Protein AF-A0A918GMW7-F1 (afdb_monomer_lite)

Structure (mmCIF, N/CA/C/O backbone):
data_AF-A0A918GMW7-F1
#
_entry.id   AF-A0A918GMW7-F1
#
loop_
_atom_site.group_PDB
_atom_site.id
_atom_site.type_symbol
_atom_site.label_atom_id
_atom_site.label_alt_id
_atom_site.label_comp_id
_atom_site.label_asym_id
_atom_site.label_entity_id
_atom_site.label_seq_id
_atom_site.pdbx_PDB_ins_code
_atom_site.Cartn_x
_atom_site.Cartn_y
_atom_site.Cartn_z
_atom_site.occupancy
_atom_site.B_iso_or_equiv
_atom_site.auth_seq_id
_atom_site.auth_comp_id
_atom_site.auth_asym_id
_atom_site.auth_atom_id
_atom_site.pdbx_PDB_model_num
ATOM 1 N N . MET A 1 1 ? 16.443 -12.292 -29.300 1.00 32.78 1 MET A N 1
ATOM 2 C CA . MET A 1 1 ? 17.347 -11.640 -28.331 1.00 32.78 1 MET A CA 1
ATOM 3 C C . MET A 1 1 ? 16.505 -10.695 -27.496 1.00 32.78 1 MET A C 1
ATOM 5 O O . MET A 1 1 ? 16.016 -9.716 -28.036 1.00 32.78 1 MET A O 1
ATOM 9 N N . ILE A 1 2 ? 16.241 -11.036 -26.237 1.00 45.41 2 ILE A N 1
ATOM 10 C CA . ILE A 1 2 ? 15.561 -10.145 -25.292 1.00 45.41 2 ILE A CA 1
ATOM 11 C C . ILE A 1 2 ? 16.644 -9.546 -24.405 1.00 45.41 2 ILE A C 1
ATOM 13 O O . ILE A 1 2 ? 17.175 -10.253 -23.569 1.00 45.41 2 ILE A O 1
ATOM 17 N N . ASN A 1 3 ? 17.062 -8.309 -24.660 1.00 48.91 3 ASN A N 1
ATOM 18 C CA . ASN A 1 3 ? 17.877 -7.530 -23.728 1.00 48.91 3 ASN A CA 1
ATOM 19 C C . ASN A 1 3 ? 17.887 -6.067 -24.171 1.00 48.91 3 ASN A C 1
ATOM 21 O O . ASN A 1 3 ? 18.271 -5.775 -25.300 1.00 48.91 3 ASN A O 1
ATOM 25 N N . GLY A 1 4 ? 17.516 -5.172 -23.254 1.00 39.53 4 GLY A N 1
ATOM 26 C CA . GLY A 1 4 ? 17.832 -3.749 -23.361 1.00 39.53 4 GLY A CA 1
ATOM 27 C C . GLY A 1 4 ? 16.648 -2.808 -23.187 1.00 39.53 4 GLY A C 1
ATOM 28 O O . GLY A 1 4 ? 16.339 -2.055 -24.101 1.00 39.53 4 GLY A O 1
ATOM 29 N N . PHE A 1 5 ? 16.026 -2.774 -22.004 1.00 46.19 5 PHE A N 1
ATOM 30 C CA . PHE A 1 5 ? 15.316 -1.562 -21.580 1.00 46.19 5 PHE A CA 1
ATOM 31 C C . PHE A 1 5 ? 16.372 -0.540 -21.133 1.00 46.19 5 PHE A C 1
ATOM 33 O O . PHE A 1 5 ? 16.574 -0.307 -19.947 1.00 46.19 5 PHE A O 1
ATOM 40 N N . ALA A 1 6 ? 17.123 0.007 -22.091 1.00 49.09 6 ALA A N 1
ATOM 41 C CA . ALA A 1 6 ? 17.979 1.165 -21.864 1.00 49.09 6 ALA A CA 1
ATOM 42 C C . ALA A 1 6 ? 17.114 2.425 -22.004 1.00 49.09 6 ALA A C 1
ATOM 44 O O . ALA A 1 6 ? 17.269 3.213 -22.932 1.00 49.09 6 ALA A O 1
ATOM 45 N N . GLY A 1 7 ? 16.130 2.562 -21.113 1.00 56.88 7 GLY A N 1
ATOM 46 C CA . GLY A 1 7 ? 15.503 3.854 -20.881 1.00 56.88 7 GLY A CA 1
ATOM 47 C C . GLY A 1 7 ? 16.542 4.751 -20.222 1.00 56.88 7 GLY A C 1
ATOM 48 O O . GLY A 1 7 ? 17.251 4.308 -19.319 1.00 56.88 7 GLY A O 1
ATOM 49 N N . THR A 1 8 ? 16.659 5.994 -20.679 1.00 73.81 8 THR A N 1
ATOM 50 C CA . THR A 1 8 ? 17.361 7.040 -19.927 1.00 73.81 8 THR A CA 1
ATOM 51 C C . THR A 1 8 ? 16.866 7.032 -18.473 1.00 73.81 8 THR A C 1
ATOM 53 O O . THR A 1 8 ? 15.729 6.633 -18.217 1.00 73.81 8 THR A O 1
ATOM 56 N N . GLU A 1 9 ? 17.683 7.449 -17.501 1.00 73.56 9 GLU A N 1
ATOM 57 C CA . GLU A 1 9 ? 17.291 7.418 -16.074 1.00 73.56 9 GLU A CA 1
ATOM 58 C C . GLU A 1 9 ? 15.928 8.096 -15.833 1.00 73.56 9 GLU A C 1
ATOM 60 O O . GLU A 1 9 ? 15.125 7.624 -15.029 1.00 73.56 9 GLU A O 1
ATOM 65 N N . SER A 1 10 ? 15.621 9.126 -16.630 1.00 77.12 10 SER A N 1
ATOM 66 C CA . SER A 1 10 ? 14.313 9.787 -16.679 1.00 77.12 10 SER A CA 1
ATOM 67 C C . SER A 1 10 ? 13.168 8.856 -17.095 1.00 77.12 10 SER A C 1
ATOM 69 O O . SER A 1 10 ? 12.148 8.797 -16.417 1.00 77.12 10 SER A O 1
ATOM 71 N N . ALA A 1 11 ? 13.327 8.088 -18.177 1.00 80.19 11 ALA A N 1
ATOM 72 C CA . ALA A 1 11 ? 12.298 7.164 -18.653 1.00 80.19 11 ALA A CA 1
ATOM 73 C C . ALA A 1 11 ? 12.047 6.014 -17.661 1.00 80.19 11 ALA A C 1
ATOM 75 O O . ALA A 1 11 ? 10.921 5.537 -17.526 1.00 80.19 11 ALA A O 1
ATOM 76 N N . ALA A 1 12 ? 13.084 5.575 -16.939 1.00 82.50 12 ALA A N 1
ATOM 77 C CA . ALA A 1 12 ? 12.933 4.584 -15.877 1.00 82.50 12 ALA A CA 1
ATOM 78 C C . ALA A 1 12 ? 12.160 5.147 -14.669 1.00 82.50 12 ALA A C 1
ATOM 80 O O . ALA A 1 12 ? 11.311 4.449 -14.111 1.00 82.50 12 ALA A O 1
ATOM 81 N N . ALA A 1 13 ? 12.418 6.404 -14.292 1.00 84.88 13 ALA A N 1
ATOM 82 C CA . ALA A 1 13 ? 11.706 7.080 -13.210 1.00 84.88 13 ALA A CA 1
ATOM 83 C C . ALA A 1 13 ? 10.221 7.293 -13.544 1.00 84.88 13 ALA A C 1
ATOM 85 O O . ALA A 1 13 ? 9.355 6.961 -12.736 1.00 84.88 13 ALA A O 1
ATOM 86 N N . GLU A 1 14 ? 9.917 7.761 -14.756 1.00 87.06 14 GLU A N 1
ATOM 87 C CA . GLU A 1 14 ? 8.538 7.943 -15.223 1.00 87.06 14 GLU A CA 1
ATOM 88 C C . GLU A 1 14 ? 7.768 6.618 -15.269 1.00 87.06 14 GLU A C 1
ATOM 90 O O . GLU A 1 14 ? 6.634 6.533 -14.796 1.00 87.06 14 GLU A O 1
ATOM 95 N N . ALA A 1 15 ? 8.391 5.554 -15.784 1.00 86.69 15 ALA A N 1
ATOM 96 C CA . ALA A 1 15 ? 7.773 4.234 -15.818 1.00 86.69 15 ALA A CA 1
ATOM 97 C C . ALA A 1 15 ? 7.460 3.709 -14.407 1.00 86.69 15 ALA A C 1
ATOM 99 O O . ALA A 1 15 ? 6.398 3.121 -14.188 1.00 86.69 15 ALA A O 1
ATOM 100 N N . LEU A 1 16 ? 8.359 3.932 -13.443 1.00 88.56 16 LEU A N 1
ATOM 101 C CA . LEU A 1 16 ? 8.136 3.539 -12.054 1.00 88.56 16 LEU A CA 1
ATOM 102 C C . LEU A 1 16 ? 6.970 4.313 -11.432 1.00 88.56 16 LEU A C 1
ATOM 104 O O . LEU A 1 16 ? 6.121 3.699 -10.787 1.00 88.56 16 LEU A O 1
ATOM 108 N N . GLU A 1 17 ? 6.899 5.623 -11.658 1.00 90.06 17 GLU A N 1
ATOM 109 C CA . GLU A 1 17 ? 5.824 6.467 -11.134 1.00 90.06 17 GLU A CA 1
ATOM 110 C C . GLU A 1 17 ? 4.452 5.999 -11.637 1.00 90.06 17 GLU A C 1
ATOM 112 O O . GLU A 1 17 ? 3.521 5.814 -10.852 1.00 90.06 17 GLU A O 1
ATOM 117 N N . VAL A 1 18 ? 4.342 5.687 -12.932 1.00 93.56 18 VAL A N 1
ATOM 118 C CA . VAL A 1 18 ? 3.103 5.157 -13.527 1.00 93.56 18 VAL A CA 1
ATOM 119 C C . VAL A 1 18 ? 2.709 3.812 -12.911 1.00 93.56 18 VAL A C 1
ATOM 121 O O . VAL A 1 18 ? 1.527 3.564 -12.645 1.00 93.56 18 VAL A O 1
ATOM 124 N N . VAL A 1 19 ? 3.678 2.929 -12.662 1.00 90.19 19 VAL A N 1
ATOM 125 C CA . VAL A 1 19 ? 3.422 1.641 -12.002 1.00 90.19 19 VAL A CA 1
ATOM 126 C C . VAL A 1 19 ? 2.930 1.856 -10.571 1.00 90.19 19 VAL A C 1
ATOM 128 O O . VAL A 1 19 ? 1.957 1.218 -10.163 1.00 90.19 19 VAL A O 1
ATOM 131 N N . LEU A 1 20 ? 3.561 2.755 -9.815 1.00 90.94 20 LEU A N 1
ATOM 132 C CA . LEU A 1 20 ? 3.177 3.066 -8.438 1.00 90.94 20 LEU A CA 1
ATOM 133 C C . LEU A 1 20 ? 1.772 3.676 -8.365 1.00 90.94 20 LEU A C 1
ATOM 135 O O . LEU A 1 20 ? 0.954 3.210 -7.571 1.00 90.94 20 LEU A O 1
ATOM 139 N N . ASP A 1 21 ? 1.450 4.638 -9.227 1.00 92.81 21 ASP A N 1
ATOM 140 C CA . ASP A 1 21 ? 0.109 5.226 -9.313 1.00 92.81 21 ASP A CA 1
ATOM 141 C C . ASP A 1 21 ? -0.948 4.165 -9.670 1.00 92.81 21 ASP A C 1
ATOM 143 O O . ASP A 1 21 ? -1.983 4.051 -9.003 1.00 92.81 21 ASP A O 1
ATOM 147 N N . THR A 1 22 ? -0.654 3.295 -10.640 1.00 92.44 22 THR A N 1
ATOM 148 C CA . THR A 1 22 ? -1.549 2.189 -11.011 1.00 92.44 22 THR A CA 1
ATOM 149 C C . THR A 1 22 ? -1.791 1.237 -9.836 1.00 92.44 22 THR A C 1
ATOM 151 O O . THR A 1 22 ? -2.926 0.811 -9.602 1.00 92.44 22 THR A O 1
ATOM 154 N N . LEU A 1 23 ? -0.747 0.913 -9.064 1.00 88.81 23 LEU A N 1
ATOM 155 C CA . LEU A 1 23 ? -0.860 0.081 -7.864 1.00 88.81 23 LEU A CA 1
ATOM 156 C C . LEU A 1 23 ? -1.760 0.726 -6.810 1.00 88.81 23 LEU A C 1
ATOM 158 O O . LEU A 1 23 ? -2.622 0.046 -6.249 1.00 88.81 23 LEU A O 1
ATOM 162 N N . VAL A 1 24 ? -1.583 2.023 -6.553 1.00 90.12 24 VAL A N 1
ATOM 163 C CA . VAL A 1 24 ? -2.391 2.768 -5.580 1.00 90.12 24 VAL A CA 1
ATOM 164 C C . VAL A 1 24 ? -3.863 2.734 -5.975 1.00 90.12 24 VAL A C 1
ATOM 166 O O . VAL A 1 24 ? -4.696 2.355 -5.151 1.00 90.12 24 VAL A O 1
ATOM 169 N N . ARG A 1 25 ? -4.189 3.037 -7.237 1.00 91.44 25 ARG A N 1
ATOM 170 C CA . ARG A 1 25 ? -5.576 3.032 -7.734 1.00 91.44 25 ARG A CA 1
ATOM 171 C C . ARG A 1 25 ? -6.239 1.667 -7.555 1.00 91.44 25 ARG A C 1
ATOM 173 O O . ARG A 1 25 ? -7.274 1.566 -6.904 1.00 91.44 25 ARG A O 1
ATOM 180 N N . ARG A 1 26 ? -5.575 0.594 -7.998 1.00 90.56 26 ARG A N 1
ATOM 181 C CA . ARG A 1 26 ? -6.073 -0.787 -7.853 1.00 90.56 26 ARG A CA 1
ATOM 182 C C . ARG A 1 26 ? -6.348 -1.164 -6.398 1.00 90.56 26 ARG A C 1
ATOM 184 O O . ARG A 1 26 ? -7.391 -1.727 -6.066 1.00 90.56 26 ARG A O 1
ATOM 191 N N . VAL A 1 27 ? -5.425 -0.821 -5.504 1.00 89.31 27 VAL A N 1
ATOM 192 C CA . VAL A 1 27 ? -5.549 -1.129 -4.075 1.00 89.31 27 VAL A CA 1
ATOM 193 C C . VAL A 1 27 ? -6.665 -0.315 -3.407 1.00 89.31 27 VAL A C 1
ATOM 195 O O . VAL A 1 27 ? -7.317 -0.819 -2.483 1.00 89.31 27 VAL A O 1
ATOM 198 N N . LEU A 1 28 ? -6.919 0.915 -3.863 1.00 87.25 28 LEU A N 1
ATOM 199 C CA . LEU A 1 28 ? -8.050 1.737 -3.422 1.00 87.25 28 LEU A CA 1
ATOM 200 C C . LEU A 1 28 ? -9.394 1.222 -3.949 1.00 87.25 28 LEU A C 1
ATOM 202 O O . LEU A 1 28 ? -10.382 1.304 -3.221 1.00 87.25 28 LEU A O 1
ATOM 206 N N . ASP A 1 29 ? -9.429 0.585 -5.116 1.00 88.31 29 ASP A N 1
ATOM 207 C CA . ASP A 1 29 ? -10.657 -0.007 -5.658 1.00 88.31 29 ASP A CA 1
ATOM 208 C C . ASP A 1 29 ? -11.068 -1.279 -4.906 1.00 88.31 29 ASP A C 1
ATOM 210 O O . ASP A 1 29 ? -12.243 -1.508 -4.636 1.00 88.31 29 ASP A O 1
ATOM 214 N N . GLY A 1 30 ? -10.107 -2.054 -4.401 1.00 84.12 30 GLY A N 1
ATOM 215 C CA . GLY A 1 30 ? -10.388 -3.317 -3.689 1.00 84.12 30 GLY A CA 1
ATOM 216 C C . GLY A 1 30 ? -9.535 -4.466 -4.168 1.00 84.12 30 GLY A C 1
ATOM 217 O O . GLY A 1 30 ? -9.479 -5.506 -3.507 1.00 84.12 30 GLY A O 1
ATOM 218 N N . ASP A 1 31 ? -8.837 -4.251 -5.276 1.00 86.94 31 ASP A N 1
ATOM 219 C CA . ASP A 1 31 ? -8.024 -5.262 -5.903 1.00 86.94 31 ASP A CA 1
ATOM 220 C C . ASP A 1 31 ? -6.792 -5.542 -5.052 1.00 86.94 31 ASP A C 1
ATOM 222 O O . ASP A 1 31 ? -6.142 -4.661 -4.478 1.00 86.94 31 ASP A O 1
ATOM 226 N N . ALA A 1 32 ? -6.464 -6.823 -4.969 1.00 85.62 32 ALA A N 1
ATOM 227 C CA . ALA A 1 32 ? -5.244 -7.250 -4.331 1.00 85.62 32 ALA A CA 1
ATOM 228 C C . ALA A 1 32 ? -4.165 -7.452 -5.389 1.00 85.62 32 ALA A C 1
ATOM 230 O O . ALA A 1 32 ? -4.267 -8.360 -6.215 1.00 85.62 32 ALA A O 1
ATOM 231 N N . VAL A 1 33 ? -3.107 -6.650 -5.325 1.00 89.19 33 VAL A N 1
ATOM 232 C CA . VAL A 1 33 ? -2.002 -6.746 -6.276 1.00 89.19 33 VAL A CA 1
ATOM 233 C C . VAL A 1 33 ? -0.907 -7.626 -5.694 1.00 89.19 33 VAL A C 1
ATOM 235 O O . VAL A 1 33 ? -0.437 -7.390 -4.580 1.00 89.19 33 VAL A O 1
ATOM 238 N N . SER A 1 34 ? -0.523 -8.666 -6.433 1.00 88.06 34 SER A N 1
ATOM 239 C CA . SER A 1 34 ? 0.540 -9.597 -6.045 1.00 88.06 34 SER A CA 1
ATOM 240 C C . SER A 1 34 ? 1.728 -9.429 -6.982 1.00 88.06 34 SER A C 1
ATOM 242 O O . SER A 1 34 ? 1.572 -9.526 -8.195 1.00 88.06 34 SER A O 1
ATOM 244 N N . VAL A 1 35 ? 2.904 -9.200 -6.410 1.00 87.62 35 VAL A N 1
ATOM 245 C CA . VAL A 1 35 ? 4.178 -9.121 -7.123 1.00 87.62 35 VAL A CA 1
ATOM 246 C C . VAL A 1 35 ? 5.013 -10.315 -6.675 1.00 87.62 35 VAL A C 1
ATOM 248 O O . VAL A 1 35 ? 5.315 -10.454 -5.486 1.00 87.62 35 VAL A O 1
ATOM 251 N N . THR A 1 36 ? 5.333 -11.209 -7.613 1.00 84.06 36 THR A N 1
ATOM 252 C CA . THR A 1 36 ? 6.099 -12.440 -7.359 1.00 84.06 36 THR A CA 1
ATOM 253 C C . THR A 1 36 ? 7.411 -12.116 -6.641 1.00 84.06 36 THR A C 1
ATOM 255 O O . THR A 1 36 ? 8.045 -11.108 -6.936 1.00 84.06 36 THR A O 1
ATOM 258 N N . GLU A 1 37 ? 7.789 -12.936 -5.660 1.00 80.75 37 GLU A N 1
ATOM 259 C CA . GLU A 1 37 ? 8.929 -12.749 -4.744 1.00 80.75 37 GLU A CA 1
ATOM 260 C C . GLU A 1 37 ? 8.905 -11.509 -3.821 1.00 80.75 37 GLU A C 1
ATOM 262 O O . GLU A 1 37 ? 9.506 -11.561 -2.746 1.00 80.75 37 GLU A O 1
ATOM 267 N N . PHE A 1 38 ? 8.176 -10.439 -4.155 1.00 85.75 38 PHE A N 1
ATOM 268 C CA . PHE A 1 38 ? 8.091 -9.214 -3.349 1.00 85.75 38 PHE A CA 1
ATOM 269 C C . PHE A 1 38 ? 6.988 -9.288 -2.286 1.00 85.75 38 PHE A C 1
ATOM 271 O O . PHE A 1 38 ? 7.249 -9.138 -1.091 1.00 85.75 38 PHE A O 1
ATOM 278 N N . GLY A 1 39 ? 5.748 -9.580 -2.686 1.00 89.69 39 GLY A N 1
ATOM 279 C CA . GLY A 1 39 ? 4.619 -9.660 -1.760 1.00 89.69 39 GLY A CA 1
ATOM 280 C C . GLY A 1 39 ? 3.276 -9.268 -2.365 1.00 89.69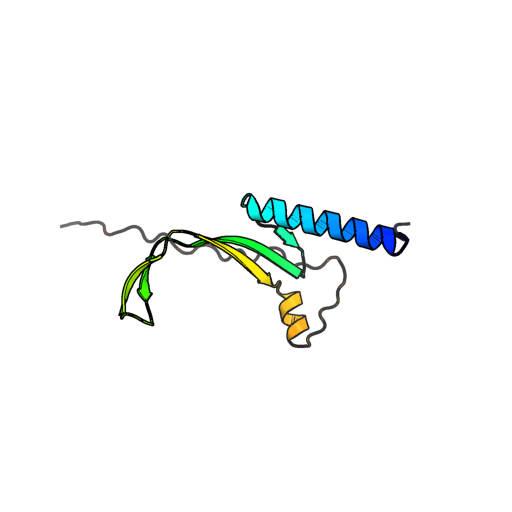 39 GLY A C 1
ATOM 281 O O . GLY A 1 39 ? 3.117 -9.163 -3.578 1.00 89.69 39 GLY A O 1
ATOM 282 N N . ARG A 1 40 ? 2.283 -9.064 -1.497 1.00 91.38 40 ARG A N 1
ATOM 283 C CA . ARG A 1 40 ? 0.907 -8.714 -1.866 1.00 91.38 40 ARG A CA 1
ATOM 284 C C . ARG A 1 40 ? 0.444 -7.464 -1.130 1.00 91.38 40 ARG A C 1
ATOM 286 O O . ARG A 1 40 ? 0.485 -7.418 0.100 1.00 91.38 40 ARG A O 1
ATOM 293 N N . LEU A 1 41 ? -0.056 -6.491 -1.881 1.00 92.38 41 LEU A N 1
ATOM 294 C CA . LEU A 1 41 ? -0.756 -5.315 -1.374 1.00 92.38 41 LEU A CA 1
ATOM 295 C C . LEU A 1 41 ? -2.256 -5.576 -1.427 1.00 92.38 41 LEU A C 1
ATOM 297 O O . LEU A 1 41 ? -2.778 -6.058 -2.431 1.00 92.38 41 LEU A O 1
ATOM 301 N N . GLN A 1 42 ? -2.960 -5.287 -0.339 1.00 89.62 42 GLN A N 1
ATOM 302 C CA . GLN A 1 42 ? -4.410 -5.418 -0.317 1.00 89.62 42 GLN A CA 1
ATOM 303 C C . GLN A 1 42 ? -5.060 -4.442 0.649 1.00 89.62 42 GLN A C 1
ATOM 305 O O . GLN A 1 42 ? -4.545 -4.169 1.736 1.00 89.62 42 GLN A O 1
ATOM 310 N N . ALA A 1 43 ? -6.257 -4.001 0.288 1.00 91.75 43 ALA A N 1
ATOM 311 C CA . ALA A 1 43 ? -7.156 -3.377 1.232 1.00 91.75 43 AL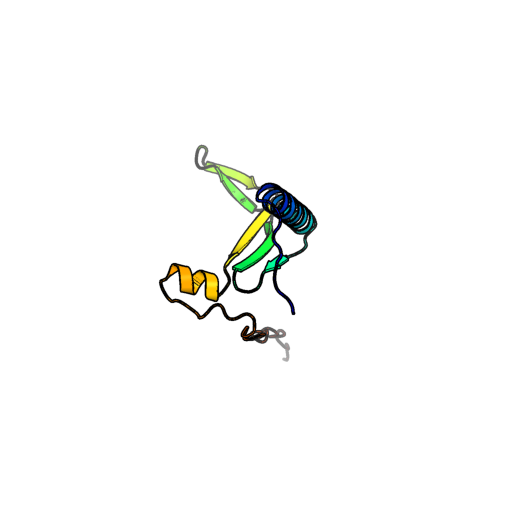A A CA 1
ATOM 312 C C . ALA A 1 43 ? -7.776 -4.418 2.170 1.00 91.75 43 ALA A C 1
ATOM 314 O O . ALA A 1 43 ? -8.193 -5.501 1.761 1.00 91.75 43 ALA A O 1
ATOM 315 N N . VAL A 1 44 ? -7.839 -4.084 3.454 1.00 90.25 44 VAL A N 1
ATOM 316 C CA . VAL A 1 44 ? -8.509 -4.872 4.484 1.00 90.25 44 VAL A CA 1
ATOM 317 C C . VAL A 1 44 ? -9.575 -4.004 5.128 1.00 90.25 44 VAL A C 1
ATOM 319 O O . VAL A 1 44 ? -9.281 -2.939 5.683 1.00 90.25 44 VAL A O 1
ATOM 322 N N . HIS A 1 45 ? -10.815 -4.483 5.071 1.00 88.56 45 HIS A N 1
ATOM 323 C CA . HIS A 1 45 ? -11.911 -3.881 5.809 1.00 88.56 45 HIS A CA 1
ATOM 324 C C . HIS A 1 45 ? -11.728 -4.137 7.307 1.00 88.56 45 HIS A C 1
ATOM 326 O O . HIS A 1 45 ? -11.437 -5.254 7.737 1.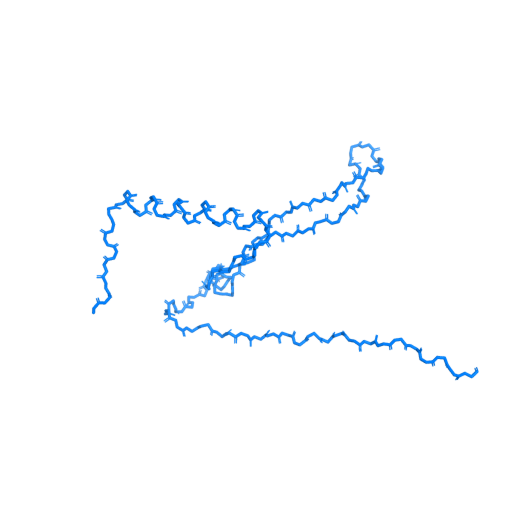00 88.56 45 HIS A O 1
ATOM 332 N N . THR A 1 46 ? -11.869 -3.082 8.097 1.00 87.94 46 THR A N 1
ATOM 333 C CA . THR A 1 46 ? -11.798 -3.133 9.554 1.00 87.94 46 THR A CA 1
ATOM 334 C C . THR A 1 46 ? -13.200 -2.877 10.093 1.00 87.94 46 THR A C 1
ATOM 336 O O . THR A 1 46 ? -13.738 -1.801 9.827 1.00 87.94 46 THR A O 1
ATOM 339 N N . PRO A 1 47 ? -13.802 -3.828 10.829 1.00 88.50 47 PRO A N 1
ATOM 340 C CA . PRO A 1 47 ? -15.163 -3.673 11.318 1.00 88.50 47 PRO A CA 1
ATOM 341 C C . PRO A 1 47 ? -15.243 -2.567 12.371 1.00 88.50 47 PRO A C 1
ATOM 343 O O . PRO A 1 47 ? -14.279 -2.309 13.105 1.00 88.50 47 PRO A O 1
ATOM 346 N N . ALA A 1 48 ? -16.422 -1.952 12.461 1.00 91.62 48 ALA A N 1
ATOM 347 C CA . ALA A 1 48 ? -16.730 -1.020 13.531 1.00 91.62 48 ALA A CA 1
ATOM 348 C C . ALA A 1 48 ? -16.623 -1.740 14.881 1.00 91.62 48 ALA A C 1
ATOM 350 O O . ALA A 1 48 ? -17.130 -2.851 15.054 1.00 91.62 48 ALA A O 1
ATOM 351 N N . ARG A 1 49 ? -15.948 -1.116 15.845 1.00 91.44 49 ARG A N 1
ATOM 352 C CA . ARG A 1 49 ? -15.779 -1.685 17.186 1.00 91.44 49 ARG A CA 1
ATOM 353 C C . ARG A 1 49 ? -15.819 -0.598 18.239 1.00 91.44 49 ARG A C 1
ATOM 355 O O . ARG A 1 49 ? -15.485 0.551 17.975 1.00 91.44 49 ARG A O 1
ATOM 362 N N . ARG A 1 50 ? -16.185 -0.968 19.460 1.00 90.88 50 ARG A N 1
ATOM 363 C CA . ARG A 1 50 ? -16.102 -0.064 20.609 1.00 90.88 50 ARG A CA 1
ATOM 364 C C . ARG A 1 50 ? -14.674 -0.089 21.151 1.00 90.88 50 ARG A C 1
ATOM 366 O O . ARG A 1 50 ? -14.173 -1.158 21.489 1.00 90.88 50 ARG A O 1
ATOM 373 N N . ALA A 1 51 ? -14.029 1.071 21.215 1.00 88.38 51 ALA A N 1
ATOM 374 C CA . ALA A 1 51 ? -12.725 1.247 21.847 1.00 88.38 51 ALA A CA 1
ATOM 375 C C . ALA A 1 51 ? -12.851 2.192 23.045 1.00 88.38 51 ALA A C 1
ATOM 377 O O . ALA A 1 51 ? -13.791 2.979 23.135 1.00 88.38 51 ALA A O 1
ATOM 378 N N . ARG A 1 52 ? -11.915 2.094 23.987 1.00 93.69 52 ARG A N 1
ATOM 379 C CA . ARG A 1 52 ? -11.859 2.989 25.141 1.00 93.69 52 ARG A CA 1
ATOM 380 C C . ARG A 1 52 ? -10.901 4.130 24.829 1.00 93.69 52 ARG A C 1
ATOM 382 O O . ARG A 1 52 ? -9.785 3.860 24.389 1.00 93.69 52 ARG A O 1
ATOM 389 N N . ASN A 1 53 ? -11.323 5.373 25.040 1.00 90.75 53 ASN A N 1
ATOM 390 C CA . ASN A 1 53 ? -10.418 6.508 24.899 1.00 90.75 53 ASN A CA 1
ATOM 391 C C . ASN A 1 53 ? -9.375 6.450 26.036 1.00 90.75 53 ASN A C 1
ATOM 393 O O . ASN A 1 53 ? -9.782 6.453 27.200 1.00 90.75 53 ASN A O 1
ATOM 397 N N . PRO A 1 54 ? -8.062 6.379 25.743 1.00 91.38 54 PRO A N 1
ATOM 398 C CA . PRO A 1 54 ? -7.031 6.314 26.779 1.00 91.38 54 PRO A CA 1
ATOM 399 C C . PRO A 1 54 ? -7.005 7.550 27.689 1.00 91.38 54 PRO A C 1
ATOM 401 O O . PRO A 1 54 ? -6.562 7.439 28.825 1.00 91.38 54 PRO A O 1
ATOM 404 N N . GLN A 1 55 ? -7.507 8.699 27.226 1.00 88.94 55 GLN A N 1
ATOM 405 C CA . GLN A 1 55 ? -7.488 9.949 27.988 1.00 88.94 55 GLN A CA 1
ATOM 406 C C . GLN A 1 55 ? -8.703 10.119 28.917 1.00 88.94 55 GLN A C 1
ATOM 408 O O . GLN A 1 55 ? -8.564 10.696 29.988 1.00 88.94 55 GLN A O 1
ATOM 413 N N . THR A 1 56 ? -9.885 9.615 28.538 1.00 88.94 56 THR A N 1
ATOM 414 C CA . THR A 1 56 ? -11.142 9.840 29.292 1.00 88.94 56 THR A CA 1
ATOM 415 C C . THR A 1 56 ? -11.787 8.565 29.831 1.00 88.94 56 THR A C 1
ATOM 417 O O . THR A 1 56 ? -12.688 8.620 30.661 1.00 88.94 56 THR A O 1
ATOM 420 N N . GLY A 1 57 ? -11.361 7.387 29.374 1.00 89.38 57 GLY A N 1
ATOM 421 C CA . GLY A 1 57 ? -11.935 6.111 29.796 1.00 89.38 57 GLY A CA 1
ATOM 422 C C . GLY A 1 57 ? -13.334 5.820 29.238 1.00 89.38 57 GLY A C 1
ATOM 423 O O . GLY A 1 57 ? -13.881 4.748 29.517 1.00 89.38 57 GLY A O 1
ATOM 424 N N . GLU A 1 58 ? -13.907 6.711 28.433 1.00 91.75 58 GLU A N 1
ATOM 425 C CA . GLU A 1 58 ? -15.217 6.520 27.814 1.00 91.75 58 GLU A CA 1
ATOM 426 C C . GLU A 1 58 ? -15.167 5.505 26.665 1.00 91.75 58 GLU A C 1
ATOM 428 O O . GLU A 1 58 ? -14.140 5.317 26.002 1.00 91.75 58 GLU A O 1
A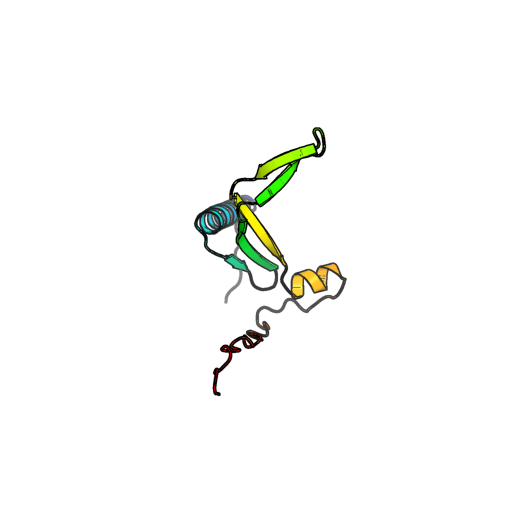TOM 433 N N . ARG A 1 59 ? -16.296 4.825 26.424 1.00 89.31 59 ARG A N 1
ATOM 434 C CA . ARG A 1 59 ? -16.452 3.871 25.317 1.00 89.31 59 ARG A CA 1
ATOM 435 C C . ARG A 1 59 ? -16.875 4.617 24.054 1.00 89.31 59 ARG A C 1
ATOM 437 O O . ARG A 1 59 ? -18.048 4.940 23.900 1.00 89.31 59 ARG A O 1
ATOM 444 N N . VAL A 1 60 ? -15.940 4.808 23.131 1.00 90.44 60 VAL A N 1
ATOM 445 C CA . VAL A 1 60 ? -16.167 5.478 21.846 1.00 90.44 60 VAL A CA 1
ATOM 446 C C . VAL A 1 60 ? -16.362 4.439 20.740 1.00 90.44 60 VAL A C 1
ATOM 448 O O . VAL A 1 60 ? -15.715 3.385 20.720 1.00 90.44 60 VAL A O 1
ATOM 451 N N . LEU A 1 61 ? -17.283 4.716 19.815 1.00 90.12 61 LEU A N 1
ATOM 452 C CA . LEU A 1 61 ? -17.453 3.914 18.608 1.00 90.12 61 LEU A CA 1
ATOM 453 C C . LEU A 1 61 ? -16.339 4.259 17.614 1.00 90.12 61 LEU A C 1
ATOM 455 O O . LEU A 1 61 ? -16.261 5.384 17.132 1.00 90.12 61 LEU A O 1
ATOM 459 N N . VAL A 1 62 ? -15.499 3.281 17.283 1.00 88.62 62 VAL A N 1
ATOM 460 C CA . VAL A 1 62 ? -14.563 3.385 16.163 1.00 88.62 62 VAL A CA 1
ATOM 461 C C . VAL A 1 62 ? -15.320 2.952 14.909 1.00 88.62 62 VAL A C 1
ATOM 463 O O . VAL A 1 62 ? -15.751 1.791 14.858 1.00 88.62 62 VAL A O 1
ATOM 466 N N . PRO A 1 63 ? -15.524 3.849 13.926 1.00 89.50 63 PRO A N 1
ATOM 467 C CA . PRO A 1 63 ? -16.259 3.519 12.714 1.00 89.50 63 PRO A CA 1
ATOM 468 C C . PRO A 1 63 ? -15.542 2.430 11.914 1.00 89.50 63 PRO A C 1
ATOM 470 O O . PRO A 1 63 ? -14.338 2.195 12.070 1.00 89.50 63 PRO A O 1
ATOM 473 N N . ALA A 1 64 ? -16.298 1.754 11.048 1.00 90.19 64 ALA A N 1
ATOM 474 C CA . ALA A 1 64 ? -15.711 0.826 10.098 1.00 90.19 64 ALA A CA 1
ATOM 475 C C . ALA A 1 64 ? -14.762 1.591 9.170 1.00 90.19 64 ALA A C 1
ATOM 477 O O . ALA A 1 64 ? -15.060 2.700 8.728 1.00 90.19 64 ALA A O 1
ATOM 478 N N . GLY A 1 65 ? -13.606 1.002 8.899 1.00 88.44 65 GLY A N 1
ATOM 479 C CA . GLY A 1 65 ? -12.543 1.653 8.148 1.00 88.44 65 GLY A CA 1
ATOM 480 C C . GLY A 1 65 ? -11.921 0.720 7.130 1.00 88.44 65 GLY A C 1
ATOM 481 O O . GLY A 1 65 ? -12.149 -0.491 7.122 1.00 88.44 65 GLY A O 1
ATOM 482 N N . ARG A 1 66 ? -11.082 1.287 6.276 1.00 88.94 66 ARG A N 1
ATOM 483 C CA . ARG A 1 66 ? -10.294 0.544 5.301 1.00 88.94 66 ARG A CA 1
ATOM 484 C C . ARG A 1 66 ? -8.830 0.849 5.556 1.00 88.94 66 ARG A C 1
ATOM 486 O O . ARG A 1 66 ? -8.443 2.009 5.610 1.00 88.94 66 ARG A O 1
ATOM 493 N N . ARG A 1 67 ? -8.025 -0.195 5.741 1.00 89.44 67 ARG A N 1
ATOM 494 C CA . ARG A 1 67 ? -6.570 -0.067 5.873 1.00 89.44 67 ARG A CA 1
ATOM 495 C C . ARG A 1 67 ? -5.887 -0.840 4.765 1.00 89.44 67 ARG A C 1
ATOM 497 O O . ARG A 1 67 ? -6.359 -1.911 4.384 1.00 89.44 67 ARG A O 1
ATOM 504 N N . ILE A 1 68 ? -4.773 -0.321 4.277 1.00 91.94 68 ILE A N 1
ATOM 505 C CA . ILE A 1 68 ? -3.936 -1.035 3.319 1.00 91.94 68 ILE A CA 1
ATOM 506 C C . ILE A 1 68 ? -2.919 -1.865 4.095 1.00 91.94 68 ILE A C 1
ATOM 508 O O . ILE A 1 68 ? -2.333 -1.398 5.069 1.00 91.94 68 ILE A O 1
ATOM 512 N N . VAL A 1 69 ? -2.757 -3.125 3.701 1.00 91.00 69 VAL A N 1
ATOM 513 C CA . VAL A 1 69 ? -1.816 -4.059 4.318 1.00 91.00 69 VAL A CA 1
ATOM 514 C C . VAL A 1 69 ? -0.902 -4.611 3.237 1.00 91.00 69 VAL A C 1
ATOM 516 O O . VAL A 1 69 ? -1.375 -5.189 2.256 1.00 91.00 69 VAL A O 1
ATOM 519 N N . PHE A 1 70 ? 0.404 -4.478 3.453 1.00 93.56 70 PHE A N 1
ATOM 520 C CA . PHE A 1 70 ? 1.419 -5.192 2.692 1.00 93.56 70 PHE A CA 1
ATOM 521 C C . PHE A 1 70 ? 1.752 -6.511 3.390 1.00 93.56 70 PHE A C 1
ATOM 523 O O . PHE A 1 70 ? 2.050 -6.535 4.586 1.00 93.56 70 PHE A O 1
ATOM 530 N N . ARG A 1 71 ? 1.689 -7.618 2.650 1.00 91.00 71 ARG A N 1
ATOM 531 C CA . ARG A 1 71 ? 2.176 -8.923 3.101 1.00 91.00 71 ARG A CA 1
ATOM 532 C C . ARG A 1 71 ? 3.418 -9.299 2.298 1.00 91.00 71 ARG A C 1
ATOM 534 O O . ARG A 1 71 ? 3.269 -9.544 1.100 1.00 91.00 71 ARG A O 1
ATOM 541 N N . PRO A 1 72 ? 4.606 -9.362 2.919 1.00 91.25 72 PRO A N 1
ATOM 542 C CA . PRO A 1 72 ? 5.826 -9.707 2.205 1.00 91.25 72 PRO A CA 1
ATOM 543 C C . PRO A 1 72 ? 5.781 -11.150 1.696 1.00 91.25 72 PRO A C 1
ATOM 545 O O . PRO A 1 72 ? 5.198 -12.036 2.328 1.00 91.25 72 PRO A O 1
ATOM 548 N N . GLY A 1 73 ? 6.406 -11.377 0.541 1.00 87.44 73 GLY A N 1
ATOM 549 C CA . GLY A 1 73 ? 6.612 -12.705 -0.024 1.00 87.44 73 GLY A CA 1
ATOM 550 C C . GLY A 1 73 ? 7.592 -13.541 0.802 1.00 87.44 73 GLY A C 1
ATOM 551 O O . GLY A 1 73 ? 8.322 -13.035 1.663 1.00 87.44 73 GLY A O 1
ATOM 552 N N . THR A 1 74 ? 7.627 -14.845 0.530 1.00 86.06 74 THR A N 1
ATOM 553 C CA . THR A 1 74 ? 8.556 -15.778 1.184 1.00 86.06 74 THR A CA 1
ATOM 554 C C . THR A 1 74 ? 10.005 -15.408 0.900 1.00 86.06 74 THR A C 1
ATOM 556 O O . THR A 1 74 ? 10.797 -15.346 1.835 1.00 86.06 74 THR A O 1
ATOM 559 N N . ALA A 1 75 ? 10.337 -15.084 -0.353 1.00 84.56 75 ALA A N 1
ATOM 560 C CA . ALA A 1 75 ? 11.683 -14.654 -0.713 1.00 84.56 75 ALA A CA 1
ATOM 561 C C . ALA A 1 75 ? 12.057 -13.307 -0.103 1.00 84.56 75 ALA A C 1
ATOM 563 O O . ALA A 1 75 ? 13.151 -13.192 0.437 1.00 84.56 75 ALA A O 1
ATOM 564 N N . PHE A 1 76 ? 11.155 -12.318 -0.094 1.00 85.62 76 PHE A N 1
ATOM 565 C CA . PHE A 1 76 ? 11.417 -11.044 0.585 1.00 85.62 76 PHE A CA 1
ATOM 566 C C . PHE A 1 76 ? 11.740 -11.233 2.074 1.00 85.62 76 PHE A C 1
ATOM 568 O O . PHE A 1 76 ? 12.692 -10.657 2.596 1.00 85.62 76 PHE A O 1
ATOM 575 N N . THR A 1 77 ? 10.994 -12.107 2.752 1.00 87.31 77 THR A N 1
ATOM 576 C CA . THR A 1 77 ? 11.243 -12.427 4.164 1.00 87.31 77 THR A CA 1
ATOM 577 C C . THR A 1 77 ? 12.555 -13.194 4.364 1.00 87.31 77 THR A C 1
ATOM 579 O O . THR A 1 77 ? 13.263 -12.929 5.333 1.00 87.31 77 THR A O 1
ATOM 582 N N . ALA A 1 78 ? 12.893 -14.124 3.467 1.00 86.25 78 ALA A N 1
ATOM 583 C CA . ALA A 1 78 ? 14.155 -14.866 3.500 1.00 86.25 78 ALA A CA 1
ATOM 584 C C . ALA A 1 78 ? 15.362 -13.929 3.304 1.00 86.25 78 ALA A C 1
ATOM 586 O O . ALA A 1 78 ? 16.310 -13.968 4.086 1.00 86.25 78 ALA A O 1
ATOM 587 N N . MET A 1 79 ? 15.270 -12.997 2.348 1.00 84.00 79 MET A N 1
ATOM 588 C CA . MET A 1 79 ? 16.286 -11.965 2.118 1.00 84.00 79 MET A CA 1
ATOM 589 C C . MET A 1 79 ? 16.466 -11.044 3.326 1.00 84.00 79 MET A C 1
ATOM 591 O O . MET A 1 79 ? 17.598 -10.758 3.705 1.00 84.00 79 MET A O 1
ATOM 595 N N . ALA A 1 80 ? 15.377 -10.636 3.987 1.00 85.38 80 ALA A N 1
ATOM 596 C CA . ALA A 1 80 ? 15.455 -9.845 5.218 1.00 85.38 80 ALA A CA 1
ATOM 597 C C . ALA A 1 80 ? 16.160 -10.590 6.370 1.00 85.38 80 ALA A C 1
ATOM 599 O O . ALA A 1 80 ? 16.709 -9.958 7.268 1.00 85.38 80 ALA A O 1
ATOM 600 N N . ARG A 1 81 ? 16.164 -11.930 6.344 1.00 88.44 81 ARG A N 1
ATOM 601 C CA . ARG A 1 81 ? 16.869 -12.792 7.308 1.00 88.44 81 ARG A CA 1
ATOM 602 C C . ARG A 1 81 ? 18.307 -13.124 6.890 1.00 88.44 81 ARG A C 1
ATOM 604 O O . ARG A 1 81 ? 18.997 -13.813 7.631 1.00 88.44 81 ARG A O 1
ATOM 611 N N . GLY A 1 82 ? 18.763 -12.635 5.733 1.00 81.31 82 GLY A N 1
ATOM 612 C CA . GLY A 1 82 ? 20.115 -12.863 5.216 1.00 81.31 82 GLY A CA 1
ATOM 613 C C . GLY A 1 82 ? 20.274 -14.120 4.355 1.00 81.31 82 GLY A C 1
ATOM 614 O O . GLY A 1 82 ? 21.378 -14.407 3.893 1.00 81.31 82 GLY A O 1
ATOM 615 N N . GLU A 1 83 ? 19.197 -14.855 4.085 1.00 73.56 83 GLU A N 1
ATOM 616 C CA . GLU A 1 83 ? 19.216 -15.943 3.110 1.00 73.56 83 GLU A CA 1
ATOM 617 C C . GLU A 1 83 ? 19.223 -15.322 1.705 1.00 73.56 83 GLU A C 1
ATOM 619 O O . GLU A 1 83 ? 18.416 -14.443 1.411 1.00 73.56 83 GLU A O 1
ATOM 624 N N . ARG A 1 84 ? 20.140 -15.745 0.825 1.00 59.28 84 ARG A N 1
ATOM 625 C CA . ARG A 1 84 ? 20.168 -15.322 -0.588 1.00 59.28 84 ARG A CA 1
ATOM 626 C C . ARG A 1 84 ? 19.493 -16.385 -1.456 1.00 59.28 84 ARG A C 1
ATOM 628 O O . ARG A 1 84 ? 20.198 -17.212 -2.039 1.00 59.28 84 ARG A O 1
ATOM 635 N N . PRO A 1 85 ? 18.152 -16.408 -1.561 1.00 61.75 85 PRO A N 1
ATOM 636 C CA . PRO A 1 85 ? 17.508 -17.226 -2.570 1.00 61.75 85 PRO A CA 1
ATOM 637 C C . PRO A 1 85 ? 17.981 -16.738 -3.941 1.00 61.75 85 PRO A C 1
ATOM 639 O O . PRO A 1 85 ? 18.008 -15.539 -4.222 1.00 61.75 85 PRO A O 1
ATOM 642 N N . SER A 1 86 ? 18.417 -17.661 -4.794 1.00 56.50 86 SER A N 1
ATOM 643 C CA . SER A 1 86 ? 18.856 -17.322 -6.143 1.00 56.50 86 SER A CA 1
ATOM 644 C C . SER A 1 86 ? 17.683 -16.717 -6.919 1.00 56.50 86 SER A C 1
ATOM 646 O O . SER A 1 86 ? 16.731 -17.431 -7.230 1.00 56.50 86 SER A O 1
ATOM 648 N N . LEU A 1 87 ? 17.767 -15.424 -7.242 1.00 54.69 87 LEU A N 1
ATOM 649 C CA . LEU A 1 87 ? 16.760 -14.631 -7.963 1.00 54.69 87 LEU A CA 1
ATOM 650 C C . LEU A 1 87 ? 16.658 -15.014 -9.453 1.00 54.69 87 LEU A C 1
ATOM 652 O O . LEU A 1 87 ? 16.651 -14.150 -10.328 1.00 54.69 87 LEU A O 1
ATOM 656 N N . ARG A 1 88 ? 16.627 -16.311 -9.785 1.00 51.28 88 ARG A N 1
ATOM 657 C CA . ARG A 1 88 ? 16.358 -16.724 -11.163 1.00 51.28 88 ARG A CA 1
ATOM 658 C C . ARG A 1 88 ? 14.861 -16.554 -11.431 1.00 51.28 88 ARG A C 1
ATOM 660 O O . ARG A 1 88 ? 14.060 -17.146 -10.704 1.00 51.28 88 ARG A O 1
ATOM 667 N N . PRO A 1 89 ? 14.462 -15.798 -12.466 1.00 43.69 89 PRO A N 1
ATOM 668 C CA . PRO A 1 89 ? 13.067 -15.747 -12.872 1.00 43.69 89 PRO A CA 1
ATOM 669 C C . PRO A 1 89 ? 12.671 -17.148 -13.358 1.00 43.69 89 PRO A C 1
ATOM 671 O O . PRO A 1 89 ? 13.178 -17.618 -14.372 1.00 43.69 89 PRO A O 1
ATOM 674 N N . GLY A 1 90 ? 11.824 -17.848 -12.595 1.00 47.38 90 GLY A N 1
ATOM 675 C CA . GLY A 1 90 ? 11.306 -19.160 -13.005 1.00 47.38 90 GLY A CA 1
ATOM 676 C C . GLY A 1 90 ? 10.980 -20.181 -11.913 1.00 47.38 90 GLY A C 1
ATOM 677 O O . GLY A 1 90 ? 10.471 -21.241 -12.255 1.00 47.38 90 GLY A O 1
ATOM 678 N N . ALA A 1 91 ? 11.218 -19.916 -10.625 1.00 45.16 91 ALA A N 1
ATOM 679 C CA . ALA A 1 91 ? 10.945 -20.907 -9.577 1.00 45.16 91 ALA A CA 1
ATOM 680 C C . ALA A 1 91 ? 10.085 -20.349 -8.436 1.00 45.16 91 ALA A C 1
ATOM 682 O O . ALA A 1 91 ? 10.536 -20.235 -7.301 1.00 45.16 91 ALA A O 1
ATOM 683 N N . ALA A 1 92 ? 8.818 -20.048 -8.723 1.00 43.84 92 ALA A N 1
ATOM 684 C CA . ALA A 1 92 ? 7.816 -19.973 -7.666 1.00 43.84 92 ALA A CA 1
ATOM 685 C C . ALA A 1 92 ? 7.262 -21.389 -7.415 1.00 43.84 92 ALA A C 1
ATOM 687 O O . ALA A 1 92 ? 6.728 -21.993 -8.351 1.00 43.84 92 ALA A O 1
ATOM 688 N N . PRO A 1 93 ? 7.292 -21.932 -6.181 1.00 41.59 93 PRO A N 1
ATOM 689 C CA . PRO A 1 93 ? 6.364 -22.985 -5.804 1.00 41.59 93 PRO A CA 1
ATOM 690 C C . PRO A 1 93 ? 4.970 -22.357 -5.732 1.00 41.59 93 PRO A C 1
ATOM 692 O O . PRO A 1 93 ? 4.532 -21.840 -4.702 1.00 41.59 93 PRO A O 1
ATOM 695 N N . CYS A 1 94 ? 4.277 -22.358 -6.868 1.00 31.08 94 CYS A N 1
ATOM 696 C CA . CYS A 1 94 ? 2.878 -21.992 -6.922 1.00 31.08 94 CYS A CA 1
ATOM 697 C C . CYS A 1 94 ? 2.077 -23.021 -6.106 1.00 31.0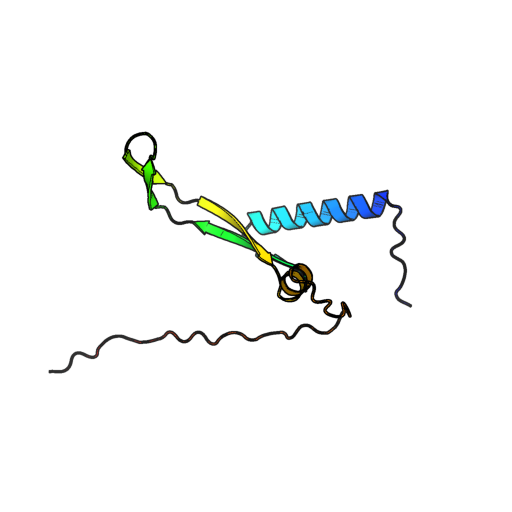8 94 CYS A C 1
ATOM 699 O O . CYS A 1 94 ? 2.196 -24.225 -6.305 1.00 31.08 94 CYS A O 1
ATOM 701 N N . ALA A 1 95 ? 1.263 -22.511 -5.183 1.00 42.25 95 ALA A N 1
ATOM 702 C CA . ALA A 1 95 ? 0.226 -23.222 -4.443 1.00 42.25 95 ALA A CA 1
ATOM 703 C C . ALA A 1 95 ? 0.667 -24.328 -3.459 1.00 42.25 95 ALA A C 1
ATOM 705 O O . ALA A 1 95 ? 0.664 -25.520 -3.745 1.00 42.25 95 ALA A O 1
ATOM 706 N N . ARG A 1 96 ? 0.753 -23.946 -2.180 1.00 37.72 96 ARG A N 1
ATOM 707 C CA . ARG A 1 96 ? 0.120 -24.750 -1.125 1.00 37.72 96 ARG A CA 1
ATOM 708 C C . ARG A 1 96 ? -1.082 -23.981 -0.608 1.00 37.72 96 ARG A C 1
ATOM 710 O O . ARG A 1 96 ? -1.034 -23.346 0.443 1.00 37.72 96 ARG A O 1
ATOM 717 N N . VAL A 1 97 ? -2.163 -24.028 -1.385 1.00 40.62 97 VAL A N 1
ATOM 718 C CA . VAL A 1 97 ? -3.504 -23.738 -0.874 1.00 40.62 97 VAL A CA 1
ATOM 719 C C . VAL A 1 97 ? -3.697 -24.675 0.316 1.00 40.62 97 VAL A C 1
ATOM 721 O O . VAL A 1 97 ? -3.868 -25.883 0.149 1.00 40.62 97 VAL A O 1
ATOM 724 N N . ARG A 1 98 ? -3.586 -24.154 1.544 1.00 43.25 98 ARG A N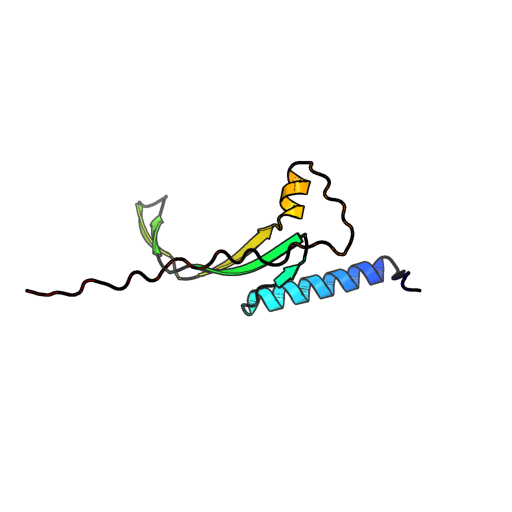 1
ATOM 725 C CA . ARG A 1 98 ? -4.046 -24.887 2.725 1.00 43.25 98 ARG A CA 1
ATOM 726 C C . ARG A 1 98 ? -5.530 -25.121 2.475 1.00 43.25 98 ARG A C 1
ATOM 728 O O . ARG A 1 98 ? -6.294 -24.160 2.477 1.00 43.25 98 ARG A O 1
ATOM 735 N N . ARG A 1 99 ? -5.911 -26.378 2.204 1.00 37.47 99 ARG A N 1
ATOM 736 C CA . ARG A 1 99 ? -7.310 -26.819 2.205 1.00 37.47 99 ARG A CA 1
ATOM 737 C C . ARG A 1 99 ? -7.980 -26.169 3.408 1.00 37.47 99 ARG A C 1
ATOM 739 O O . ARG A 1 99 ? -7.535 -26.390 4.537 1.00 37.47 99 ARG A O 1
ATOM 746 N N . ALA A 1 100 ? -9.006 -25.366 3.154 1.00 42.09 100 ALA A N 1
ATOM 747 C CA . ALA A 1 100 ? -9.926 -24.928 4.181 1.00 42.09 100 ALA A CA 1
ATOM 748 C C . ALA A 1 100 ? -10.498 -26.190 4.841 1.00 42.09 100 ALA A C 1
ATOM 750 O O . ALA A 1 100 ? -11.389 -26.839 4.304 1.00 42.09 100 ALA A O 1
ATOM 751 N N . ARG A 1 101 ? -9.937 -26.594 5.983 1.00 48.22 101 ARG A N 1
ATOM 752 C CA . ARG A 1 101 ? -10.660 -27.435 6.929 1.00 48.22 101 ARG A CA 1
ATOM 753 C C . ARG A 1 101 ? -11.530 -26.482 7.721 1.00 48.22 101 ARG A C 1
ATOM 755 O O . ARG A 1 101 ? -11.080 -25.962 8.735 1.00 48.22 101 ARG A O 1
ATOM 762 N N . ASN A 1 102 ? -12.724 -26.199 7.217 1.00 53.12 102 ASN A N 1
ATOM 763 C CA . ASN A 1 102 ? -13.829 -25.934 8.121 1.00 53.12 102 ASN A CA 1
ATOM 764 C C . ASN A 1 102 ? -15.175 -26.145 7.431 1.00 53.12 102 ASN A C 1
ATOM 766 O O . ASN A 1 102 ? -15.642 -25.300 6.675 1.00 53.12 102 ASN A O 1
ATOM 770 N N . ALA A 1 103 ? -15.780 -27.287 7.736 1.00 43.00 103 ALA A N 1
ATOM 771 C CA . ALA A 1 103 ? -17.215 -27.501 7.689 1.00 43.00 103 ALA A CA 1
ATOM 772 C C . ALA A 1 103 ? -17.525 -28.558 8.756 1.00 43.00 103 ALA A C 1
ATOM 774 O O . ALA A 1 103 ? -17.567 -29.751 8.472 1.00 43.00 103 ALA A O 1
ATOM 775 N N . GLN A 1 104 ? -17.659 -28.120 10.006 1.00 59.03 104 GLN A N 1
ATOM 776 C CA . GLN A 1 104 ? -18.393 -28.880 11.012 1.00 59.03 104 GLN A CA 1
ATOM 777 C C . GLN A 1 104 ? -19.843 -28.379 10.928 1.00 59.03 104 GLN A C 1
ATOM 779 O O . GLN A 1 104 ? -20.096 -27.249 11.348 1.00 59.03 104 GLN A O 1
ATOM 784 N N . PRO A 1 105 ? -20.795 -29.121 10.337 1.00 52.28 105 PRO A N 1
ATOM 785 C CA . PRO A 1 105 ? -22.198 -28.810 10.532 1.00 52.28 105 PRO A CA 1
ATOM 786 C C . PRO A 1 105 ? -22.666 -29.335 11.891 1.00 52.28 105 PRO A C 1
ATOM 788 O O . PRO A 1 105 ? -22.219 -30.371 12.386 1.00 52.28 105 PRO A O 1
ATOM 791 N N . ALA A 1 106 ? -23.550 -28.539 12.476 1.00 56.03 106 ALA A N 1
ATOM 792 C CA . ALA A 1 106 ? -24.136 -28.677 13.790 1.00 56.03 106 ALA A CA 1
ATOM 793 C C . ALA A 1 106 ? -24.909 -29.993 14.001 1.00 56.03 106 ALA A C 1
ATOM 795 O O . ALA A 1 106 ? -25.410 -30.616 13.066 1.00 56.03 106 ALA A O 1
ATOM 796 N N . SER A 1 107 ? -24.973 -30.358 15.280 1.00 60.91 107 SER A N 1
ATOM 797 C CA . SER A 1 107 ? -25.876 -31.293 15.957 1.00 60.91 107 SER A CA 1
ATOM 798 C C . SER A 1 107 ? -27.120 -31.743 15.181 1.00 60.91 107 SER A C 1
ATOM 800 O O . SER A 1 107 ? -27.988 -30.940 14.845 1.00 60.91 107 SER A O 1
ATOM 802 N N . ARG A 1 108 ? -27.267 -33.063 15.016 1.00 54.41 108 ARG A N 1
ATOM 803 C CA . ARG A 1 108 ? -28.585 -33.697 14.908 1.00 54.41 108 ARG A CA 1
ATOM 804 C C . ARG A 1 108 ? -29.094 -33.966 16.320 1.00 54.41 108 ARG A C 1
ATOM 806 O O . ARG A 1 108 ? -28.615 -34.891 16.970 1.00 54.41 108 ARG A O 1
ATOM 813 N N . ASP A 1 109 ? -30.058 -33.167 16.760 1.00 56.22 109 ASP A N 1
ATOM 814 C CA . ASP A 1 109 ? -31.008 -33.557 17.798 1.00 56.22 109 ASP A CA 1
ATOM 815 C C . ASP A 1 109 ? -31.695 -34.859 17.375 1.00 56.22 109 ASP A C 1
ATOM 817 O O . ASP A 1 109 ? -32.306 -34.895 16.309 1.00 56.22 109 ASP A O 1
ATOM 821 N N . HIS A 1 110 ? -31.567 -35.916 18.180 1.00 54.56 110 HIS A N 1
ATOM 822 C CA . HIS A 1 110 ? -32.418 -37.113 18.185 1.00 54.56 110 HIS A CA 1
ATOM 823 C C . HIS A 1 110 ? -32.356 -37.736 19.590 1.00 54.56 110 HIS A C 1
ATOM 825 O O . HIS A 1 110 ? -31.443 -38.510 19.877 1.00 54.56 110 HIS A O 1
ATOM 831 N N . LYS A 1 111 ? -33.302 -37.368 20.461 1.00 46.88 111 LYS A N 1
ATOM 832 C CA . LYS A 1 111 ? -34.287 -38.241 21.133 1.00 46.88 111 LYS A CA 1
ATOM 833 C C . LYS A 1 111 ? -34.901 -37.520 22.333 1.00 46.88 111 LYS A C 1
ATOM 835 O O . LYS A 1 111 ? -34.126 -36.979 23.147 1.00 46.88 111 LYS A O 1
#

Secondary structure (DSSP, 8-state):
--------HHHHHHHHHHHHHHHHHHHHHT--EEETTTEEEEEEEE--EEEE-TTT--EEEEPPEEEEEEEE-HHHHHHHTT------TT---------------------

Foldseek 3Di:
DDDDPPDPPVRVVVVVVVVVVVVVVCQVVFHWDADPQFWIKHKDKDCWDWDADPVPRDTDIDHIDIDIDTDGDPNRVCVVVVHDDPPDPDDDPPDPPPPPPDDDDDDDDDD

pLDDT: mean 75.37, std 19.36, range [31.08, 93.69]

Sequence (111 aa):
MINGFAGTESAAAEALEVVLDTLVRRVLDGDAVSVTEFGRLQAVHTPARRARNPQTGERVLVPAGRRIVFRPGTAFTAMARGERPSLRPGAAPCARVRRARNAQPASRDHK

InterPro domains:
  IPR000119 Histone-like DNA-binding protein [PF00216] (8-77)
  IPR000119 Histone-like DNA-binding protein [PTHR33175] (8-80)
  IPR000119 Histone-like DNA-binding protein [SM00411] (5-81)
  IPR010992 Integration host factor (IHF)-like DNA-binding domain superfamily [G3DSA:4.10.520.10] (3-82)
  IPR010992 Integration host factor (IHF)-like DNA-binding domain superfamily [SSF47729] (8-81)

Radius of gyration: 22.39 Å; chains: 1; bounding box: 54×48×58 Å

Organism: Streptomyces griseoviridis (NCBI:txid45398)